Protein AF-A0A061RYY1-F1 (afdb_monomer_lite)

pLDDT: mean 92.87, std 2.09, range [82.25, 95.0]

InterPro domains:
  IPR000876 Small ribosomal subunit protein eS4 [PTHR11581] (1-54)
  IPR013845 Small ribosomal subunit protein eS4, central region [PF00900] (9-54)
  IPR036986 RNA-binding S4 domain superfamily [G3DSA:3.10.290.10] (1-31)

Structure (mmCIF, N/CA/C/O backbone):
data_AF-A0A061RYY1-F1
#
_entry.id   AF-A0A061RYY1-F1
#
loop_
_atom_site.group_PDB
_atom_site.id
_atom_site.type_symbol
_atom_site.label_atom_id
_atom_site.label_alt_id
_atom_site.label_comp_id
_atom_site.label_asym_id
_atom_site.label_entity_id
_atom_site.label_seq_id
_atom_site.pdbx_PDB_ins_code
_atom_site.Cartn_x
_atom_site.Cartn_y
_atom_site.Cartn_z
_atom_site.occupancy
_atom_site.B_iso_or_equiv
_atom_site.auth_seq_id
_atom_site.auth_comp_id
_atom_site.auth_asym_id
_atom_site.auth_atom_id
_atom_site.pdbx_PDB_model_num
ATOM 1 N N . MET A 1 1 ? 1.645 -1.981 -2.172 1.00 87.06 1 MET A N 1
ATOM 2 C CA . MET A 1 1 ? 0.721 -2.154 -1.037 1.00 87.06 1 MET A CA 1
ATOM 3 C C . MET A 1 1 ? 0.648 -0.815 -0.353 1.00 87.06 1 MET A C 1
ATOM 5 O O . MET A 1 1 ? 1.703 -0.308 0.018 1.00 87.06 1 MET A O 1
ATOM 9 N N . ASP A 1 2 ? -0.542 -0.235 -0.269 1.00 91.31 2 ASP A N 1
ATOM 10 C CA . ASP A 1 2 ? -0.704 1.114 0.270 1.00 91.31 2 ASP A CA 1
ATOM 11 C C . ASP A 1 2 ? -1.071 1.050 1.747 1.00 91.31 2 ASP A C 1
ATOM 13 O O . ASP A 1 2 ? -1.822 0.164 2.169 1.00 91.31 2 ASP A O 1
ATOM 17 N N . VAL A 1 3 ? -0.485 1.968 2.511 1.00 93.50 3 VAL A N 1
ATOM 18 C CA . VAL A 1 3 ? -0.768 2.191 3.927 1.00 93.50 3 VAL A CA 1
ATOM 19 C C . VAL A 1 3 ? -1.607 3.461 4.024 1.00 93.50 3 VAL A C 1
ATOM 21 O O . VAL A 1 3 ? -1.268 4.466 3.401 1.00 93.50 3 VAL A O 1
ATOM 24 N N . ILE A 1 4 ? -2.719 3.392 4.748 1.00 93.06 4 ILE A N 1
ATOM 25 C CA . ILE A 1 4 ? -3.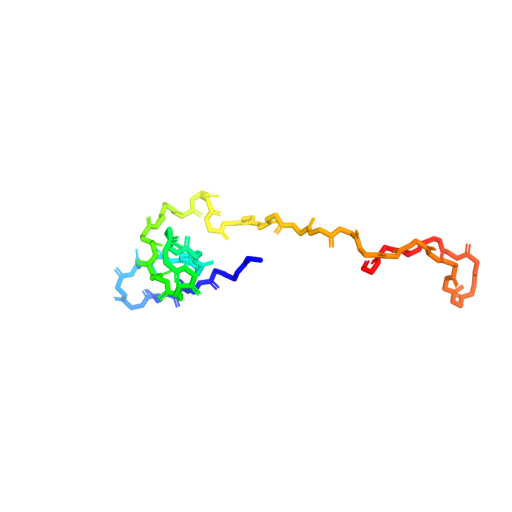626 4.509 5.017 1.00 93.06 4 ILE A CA 1
ATOM 26 C C . ILE A 1 4 ? -3.560 4.782 6.515 1.00 93.06 4 ILE A C 1
ATOM 28 O O . ILE A 1 4 ? -3.796 3.874 7.310 1.00 93.06 4 ILE A O 1
ATOM 32 N N . GLU A 1 5 ? -3.257 6.019 6.892 1.00 93.31 5 GLU A N 1
ATOM 33 C CA . GLU A 1 5 ? -3.123 6.439 8.287 1.00 93.31 5 GLU A CA 1
ATOM 34 C C . GLU A 1 5 ? -4.200 7.468 8.632 1.00 93.31 5 GLU A C 1
ATOM 36 O O . GLU A 1 5 ? -4.545 8.326 7.815 1.00 93.31 5 GLU A O 1
ATOM 41 N N . MET A 1 6 ? -4.755 7.363 9.838 1.00 93.00 6 MET A N 1
ATOM 42 C CA . MET A 1 6 ? -5.707 8.321 10.389 1.00 93.00 6 MET A CA 1
ATOM 43 C C . MET A 1 6 ? -5.212 8.841 11.739 1.00 93.00 6 MET A C 1
ATOM 45 O O . MET A 1 6 ? -5.506 8.260 12.783 1.00 93.00 6 MET A O 1
ATOM 49 N N . ASP A 1 7 ? -4.531 9.989 11.723 1.00 90.56 7 ASP A N 1
ATOM 50 C CA . ASP A 1 7 ? -3.898 10.584 12.913 1.00 90.56 7 ASP A CA 1
ATOM 51 C C . ASP A 1 7 ? -4.885 10.895 14.045 1.00 90.56 7 ASP A C 1
ATOM 53 O O . ASP A 1 7 ? -4.548 10.815 15.221 1.00 90.56 7 ASP A O 1
ATOM 57 N N . LYS A 1 8 ? -6.132 11.244 13.704 1.00 93.56 8 LYS A N 1
ATOM 58 C CA . LYS A 1 8 ? -7.164 11.587 14.698 1.00 93.56 8 LYS A CA 1
ATOM 59 C C . LYS A 1 8 ? -7.602 10.393 15.542 1.00 93.56 8 LYS A C 1
ATOM 61 O O . LYS A 1 8 ? -8.080 10.593 16.654 1.00 93.56 8 LYS A O 1
ATOM 66 N N . THR A 1 9 ? -7.505 9.187 14.994 1.00 92.94 9 THR A N 1
ATOM 67 C CA . THR A 1 9 ? -7.943 7.948 15.647 1.00 92.94 9 THR A CA 1
ATOM 68 C C . THR A 1 9 ? -6.775 7.029 15.993 1.00 92.94 9 THR A C 1
ATOM 70 O O . THR A 1 9 ? -7.014 5.983 16.580 1.00 92.94 9 THR A O 1
ATOM 73 N N . ASP A 1 10 ? -5.539 7.409 15.644 1.00 90.81 10 ASP A N 1
ATOM 74 C CA . ASP A 1 10 ? -4.327 6.582 15.769 1.00 90.81 10 ASP A CA 1
ATOM 75 C C . ASP A 1 10 ? -4.509 5.186 15.136 1.00 90.81 10 ASP A C 1
ATOM 77 O O . ASP A 1 10 ? -4.074 4.161 15.658 1.00 90.81 10 ASP A O 1
ATOM 81 N N . GLU A 1 11 ? -5.219 5.137 14.000 1.00 93.06 11 GLU A N 1
ATOM 82 C CA . GLU A 1 11 ? -5.496 3.893 13.278 1.00 93.06 11 GLU A CA 1
ATOM 83 C C . GLU A 1 11 ? -4.716 3.838 11.964 1.00 93.06 11 GLU A C 1
ATOM 85 O O . GLU A 1 11 ? -4.731 4.780 11.167 1.00 93.06 11 GLU A O 1
ATOM 90 N N . HIS A 1 12 ? -4.087 2.689 11.716 1.00 94.94 12 HIS A N 1
ATOM 91 C CA . HIS A 1 12 ? -3.328 2.407 10.504 1.00 94.94 12 HIS A CA 1
ATOM 92 C C . HIS A 1 12 ? -3.939 1.216 9.770 1.00 94.94 12 HIS A C 1
ATOM 94 O O . HIS A 1 12 ? -4.338 0.213 10.372 1.00 94.94 12 HIS A O 1
ATOM 100 N N . PHE A 1 13 ? -3.981 1.303 8.445 1.00 95.00 13 PHE A N 1
ATOM 101 C CA . PHE A 1 13 ? -4.556 0.270 7.600 1.00 95.00 13 PHE A CA 1
ATOM 102 C C . PHE A 1 13 ? -3.680 -0.036 6.399 1.00 95.00 13 PHE A C 1
ATOM 104 O O . PHE A 1 13 ? -2.992 0.831 5.871 1.00 95.00 13 PHE A O 1
ATOM 111 N N . ARG A 1 14 ? -3.777 -1.265 5.901 1.00 94.56 14 ARG A N 1
ATOM 112 C CA . ARG A 1 14 ? -3.167 -1.711 4.655 1.00 94.56 14 ARG A CA 1
ATOM 113 C C . ARG A 1 14 ? -4.238 -2.178 3.682 1.00 94.56 14 ARG A C 1
ATOM 115 O O . ARG A 1 14 ? -5.107 -2.976 4.032 1.00 94.56 14 ARG A O 1
ATOM 122 N N . LEU A 1 15 ? -4.144 -1.711 2.443 1.00 93.88 15 LEU A N 1
ATOM 123 C CA . LEU A 1 15 ? -4.963 -2.209 1.342 1.00 93.88 15 LEU A CA 1
ATOM 124 C C . LEU A 1 15 ? -4.414 -3.555 0.860 1.00 93.88 15 LEU A C 1
ATOM 126 O O . LEU A 1 15 ? -3.312 -3.626 0.306 1.00 93.88 15 LEU A O 1
ATOM 130 N N . VAL A 1 16 ? -5.192 -4.619 1.071 1.00 93.62 16 VAL A N 1
ATOM 131 C CA . VAL A 1 16 ? -4.845 -6.000 0.698 1.00 93.62 16 VAL A CA 1
ATOM 132 C C . VAL A 1 16 ? -5.986 -6.617 -0.111 1.00 93.62 16 VAL A C 1
ATOM 134 O O . VAL A 1 16 ? -7.143 -6.227 0.030 1.00 93.62 16 VAL A O 1
ATOM 137 N N . TYR A 1 17 ? -5.663 -7.571 -0.983 1.00 93.94 17 TYR A N 1
ATOM 138 C CA . TYR A 1 17 ? -6.674 -8.348 -1.691 1.00 93.94 17 TYR A CA 1
ATOM 139 C C . TYR A 1 17 ? -7.180 -9.508 -0.833 1.00 93.94 17 TYR A C 1
ATOM 141 O O . TYR A 1 17 ? -6.392 -10.279 -0.291 1.00 93.94 17 TYR A O 1
ATOM 149 N N . ASP A 1 18 ? -8.499 -9.656 -0.763 1.00 93.19 18 ASP A N 1
ATOM 150 C CA . ASP A 1 18 ? -9.151 -10.874 -0.275 1.00 93.19 18 ASP A CA 1
ATOM 151 C C . ASP A 1 18 ? -9.019 -12.009 -1.313 1.00 93.19 18 ASP A C 1
ATOM 153 O O . ASP A 1 18 ? -8.755 -11.774 -2.492 1.00 93.19 18 ASP A O 1
ATOM 157 N N . THR A 1 19 ? -9.281 -13.244 -0.893 1.00 94.69 19 THR A N 1
ATOM 158 C CA . THR A 1 19 ? -9.358 -14.474 -1.704 1.00 94.69 19 THR A CA 1
ATOM 159 C C . THR A 1 19 ? -10.216 -14.343 -2.967 1.00 94.69 19 THR A C 1
ATOM 161 O O . THR A 1 19 ? -9.987 -15.038 -3.952 1.00 94.69 19 THR A O 1
ATOM 164 N N . LYS A 1 20 ? -11.185 -13.419 -2.967 1.00 94.94 20 LYS A N 1
ATOM 165 C CA . LYS A 1 20 ? -12.068 -13.102 -4.103 1.00 94.94 20 LYS A CA 1
ATOM 166 C C . LYS A 1 20 ? -11.550 -11.973 -5.010 1.00 94.94 20 LYS A C 1
ATOM 168 O O . LYS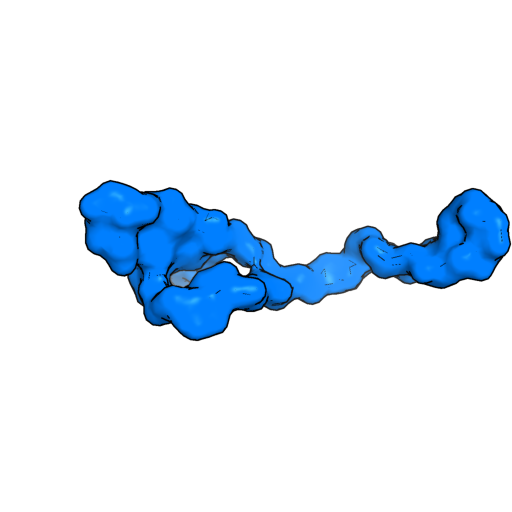 A 1 20 ? -12.284 -11.522 -5.881 1.00 94.94 20 LYS A O 1
ATOM 173 N N . GLY A 1 21 ? -10.337 -11.462 -4.784 1.00 92.19 21 GLY A N 1
ATOM 174 C CA . GLY A 1 21 ? -9.720 -10.393 -5.582 1.00 92.19 21 GLY A CA 1
ATOM 175 C C . GLY A 1 21 ? -10.242 -8.978 -5.303 1.00 92.19 21 GLY A C 1
ATOM 176 O O . GLY A 1 21 ? -9.971 -8.059 -6.069 1.00 92.19 21 GLY A O 1
ATOM 177 N N . ARG A 1 22 ? -10.995 -8.777 -4.217 1.00 94.88 22 ARG A N 1
ATOM 178 C CA . ARG A 1 22 ? -11.518 -7.460 -3.812 1.00 94.88 22 ARG A CA 1
ATOM 179 C C . ARG A 1 22 ? -10.536 -6.770 -2.876 1.00 94.88 22 ARG A C 1
ATOM 181 O O . ARG A 1 22 ? -9.887 -7.447 -2.081 1.00 94.88 22 ARG A O 1
ATOM 188 N N . TYR A 1 23 ? -10.483 -5.444 -2.924 1.00 93.44 23 TYR A N 1
ATOM 189 C CA . TYR A 1 23 ? -9.764 -4.671 -1.917 1.00 93.44 23 TYR A CA 1
ATOM 190 C C . TYR A 1 23 ? -10.463 -4.773 -0.563 1.00 93.44 23 TYR A C 1
ATOM 192 O O . TYR A 1 23 ? -11.670 -4.560 -0.455 1.00 93.44 23 TYR A O 1
ATOM 200 N N . VAL A 1 24 ? -9.681 -5.080 0.464 1.00 94.38 24 VAL A N 1
ATOM 201 C CA . VAL A 1 24 ? -10.083 -5.067 1.866 1.00 94.38 24 VAL A CA 1
ATOM 202 C C . VAL A 1 24 ? -9.107 -4.194 2.637 1.00 94.38 24 VAL A C 1
ATOM 204 O O . VAL A 1 24 ? -7.906 -4.150 2.356 1.00 94.38 24 VAL A O 1
ATOM 207 N N . VAL A 1 25 ? -9.656 -3.478 3.611 1.00 92.81 25 VAL A N 1
ATOM 208 C CA . VAL A 1 25 ? -8.908 -2.622 4.521 1.00 92.81 25 VAL A CA 1
ATOM 209 C C . VAL A 1 25 ? -8.524 -3.463 5.737 1.00 92.81 25 VAL A C 1
ATOM 211 O O . VAL A 1 25 ? -9.381 -3.845 6.532 1.00 92.81 25 VAL A O 1
ATOM 214 N N . HIS A 1 26 ? -7.241 -3.799 5.859 1.00 92.81 26 HIS A N 1
ATOM 215 C CA . HIS A 1 26 ? -6.709 -4.579 6.974 1.00 92.81 26 HIS A CA 1
ATOM 216 C C . HIS A 1 26 ? -6.074 -3.648 8.009 1.00 92.81 26 HIS A C 1
ATOM 218 O O . HIS A 1 26 ? -5.201 -2.865 7.649 1.00 92.81 26 HIS A O 1
ATOM 224 N N . ARG A 1 27 ? -6.495 -3.712 9.276 1.00 93.06 27 ARG A N 1
ATOM 225 C CA . ARG A 1 27 ? -5.867 -2.941 10.364 1.00 93.06 27 ARG A CA 1
ATOM 226 C C . ARG A 1 27 ? -4.469 -3.475 10.657 1.00 93.06 27 ARG A C 1
ATOM 228 O O . ARG A 1 27 ? -4.304 -4.685 10.766 1.00 93.06 27 ARG A O 1
ATOM 235 N N . ILE A 1 28 ? -3.503 -2.575 10.806 1.00 94.69 28 ILE A N 1
ATOM 236 C CA . ILE A 1 28 ? -2.102 -2.898 11.103 1.00 94.69 28 ILE A CA 1
ATOM 237 C C . ILE A 1 28 ? -1.599 -2.089 12.301 1.00 94.69 28 ILE A C 1
ATOM 239 O O . ILE A 1 28 ? -2.215 -1.097 12.695 1.00 94.69 28 ILE A O 1
ATOM 243 N N . SER A 1 29 ? -0.475 -2.509 12.880 1.00 94.62 29 SER A N 1
ATOM 244 C CA . SER A 1 29 ? 0.219 -1.737 13.914 1.00 94.62 29 SER A CA 1
ATOM 245 C C . SER A 1 29 ? 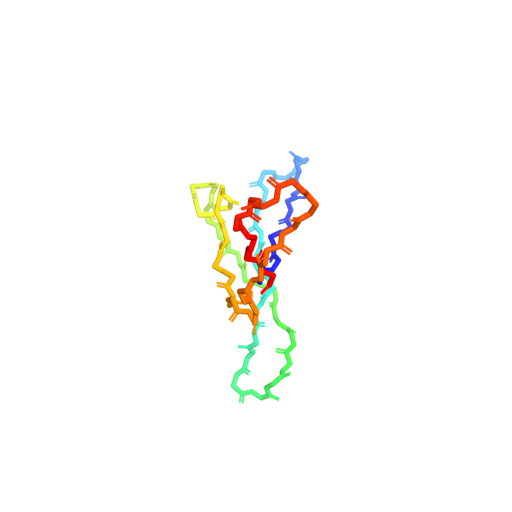1.008 -0.569 13.306 1.00 94.62 29 SER A C 1
ATOM 247 O O . SER A 1 29 ? 1.329 -0.558 12.114 1.00 94.62 29 SER A O 1
ATOM 249 N N . LYS A 1 30 ? 1.374 0.405 14.144 1.00 92.62 30 LYS A N 1
ATOM 250 C CA . LYS A 1 30 ? 2.192 1.562 13.748 1.00 92.62 30 LYS A CA 1
ATOM 251 C C . LYS A 1 30 ? 3.578 1.171 13.225 1.00 92.62 30 LYS A C 1
ATOM 253 O O . LYS A 1 30 ? 4.087 1.779 12.289 1.00 92.62 30 LYS A O 1
ATOM 258 N N . GLU A 1 31 ? 4.179 0.131 13.799 1.00 93.06 31 GLU A N 1
ATOM 259 C CA . GLU A 1 31 ? 5.476 -0.392 13.351 1.00 93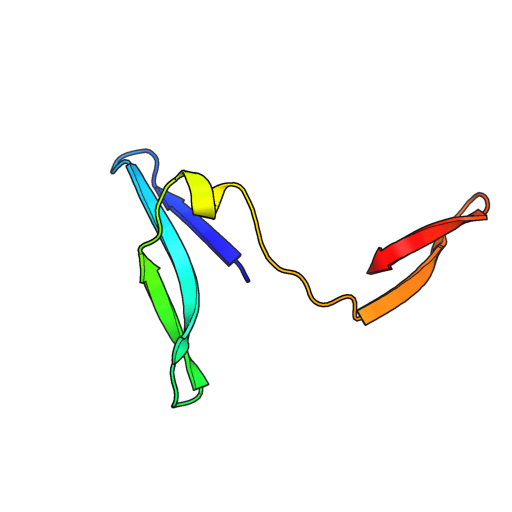.06 31 GLU A CA 1
ATOM 260 C C . GLU A 1 31 ? 5.396 -0.946 11.927 1.00 93.06 31 GLU A C 1
ATOM 262 O O . GLU A 1 31 ? 6.281 -0.712 11.106 1.00 93.06 31 GLU A O 1
ATOM 267 N N . GLU A 1 32 ? 4.304 -1.639 11.602 1.00 90.62 32 GLU A N 1
ATOM 268 C CA . GLU A 1 32 ? 4.087 -2.151 10.254 1.00 90.62 32 GLU A CA 1
ATOM 269 C C . GLU A 1 32 ? 3.738 -1.055 9.254 1.00 90.62 32 GLU A C 1
ATOM 271 O O . GLU A 1 32 ? 4.070 -1.189 8.076 1.00 90.62 32 GLU A O 1
ATOM 276 N N . ALA A 1 33 ? 3.088 0.020 9.700 1.00 92.56 33 ALA A N 1
ATOM 277 C CA . ALA A 1 33 ? 2.744 1.162 8.863 1.00 92.56 33 ALA A CA 1
ATOM 278 C C . ALA A 1 33 ? 3.989 1.900 8.336 1.00 92.56 33 ALA A C 1
ATOM 280 O O . ALA A 1 33 ? 3.970 2.423 7.221 1.00 92.56 33 ALA A O 1
ATOM 281 N N . ALA A 1 34 ? 5.103 1.838 9.076 1.00 93.62 34 ALA A N 1
ATOM 282 C CA . ALA A 1 34 ? 6.367 2.479 8.720 1.00 93.62 34 ALA A CA 1
ATOM 283 C C . ALA A 1 34 ? 7.023 1.930 7.437 1.00 93.62 34 ALA A C 1
ATOM 285 O O . ALA A 1 34 ? 7.919 2.569 6.882 1.00 93.62 34 ALA A O 1
ATOM 286 N N . TYR A 1 35 ? 6.606 0.757 6.946 1.00 93.31 35 TYR A N 1
ATOM 287 C CA . TYR A 1 35 ? 7.170 0.162 5.737 1.00 93.31 35 TYR A CA 1
ATOM 288 C C . TYR A 1 35 ? 6.106 -0.400 4.790 1.00 93.31 35 TYR A C 1
ATOM 290 O O . TYR A 1 35 ? 4.960 -0.685 5.145 1.00 93.31 35 TYR A O 1
ATOM 298 N N . LYS A 1 36 ? 6.504 -0.593 3.529 1.00 92.94 36 LYS A N 1
ATOM 299 C CA . LYS A 1 36 ? 5.685 -1.275 2.525 1.00 92.94 36 LYS A CA 1
ATOM 300 C C . LYS A 1 36 ? 6.526 -2.157 1.620 1.00 92.94 36 LYS A C 1
ATOM 302 O O . LYS A 1 36 ? 7.635 -1.800 1.232 1.00 92.94 36 LYS A O 1
ATOM 307 N N . LEU A 1 37 ? 5.955 -3.297 1.247 1.00 91.44 37 LEU A N 1
ATOM 308 C CA . LEU A 1 37 ? 6.551 -4.195 0.268 1.00 91.44 37 LEU A CA 1
ATOM 309 C C . LEU A 1 37 ? 6.161 -3.749 -1.146 1.00 91.44 37 LEU A C 1
ATOM 311 O O . LEU A 1 37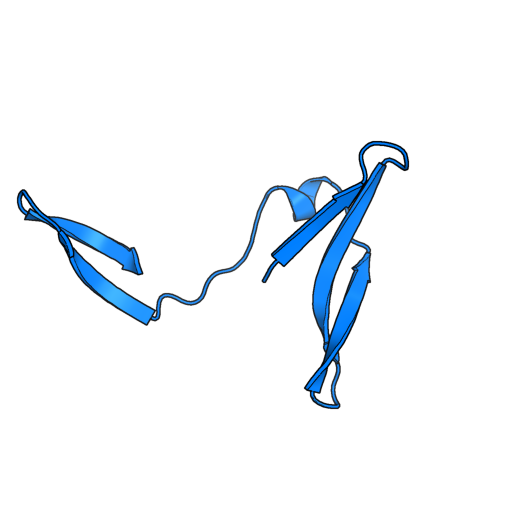 ? 4.978 -3.573 -1.469 1.00 91.44 37 LEU A O 1
ATOM 315 N N . CYS A 1 38 ? 7.177 -3.580 -1.991 1.00 91.88 38 CYS A N 1
ATOM 316 C CA . CYS A 1 38 ? 7.046 -3.199 -3.392 1.00 91.88 38 CYS A CA 1
ATOM 317 C C . CYS A 1 38 ? 7.636 -4.293 -4.281 1.00 91.88 38 CYS A C 1
ATOM 319 O O . CYS A 1 38 ? 8.708 -4.825 -4.004 1.00 91.88 38 CYS A O 1
ATOM 321 N N . LYS A 1 39 ? 6.947 -4.611 -5.379 1.00 92.69 39 LYS A N 1
ATOM 322 C CA . LYS A 1 39 ? 7.494 -5.474 -6.426 1.00 92.69 39 LYS A CA 1
ATOM 323 C C . LYS A 1 39 ? 8.262 -4.603 -7.414 1.00 92.69 39 LYS A C 1
ATOM 325 O O . LYS A 1 39 ? 7.639 -3.774 -8.074 1.00 92.69 39 LYS A O 1
ATOM 330 N N . VAL A 1 40 ? 9.570 -4.823 -7.536 1.00 93.50 40 VAL A N 1
ATOM 331 C CA . VAL A 1 40 ? 10.385 -4.199 -8.587 1.00 93.50 40 VAL A CA 1
ATOM 332 C C . VAL A 1 40 ? 9.904 -4.723 -9.937 1.00 93.50 40 VAL A C 1
ATOM 334 O O . VAL A 1 40 ? 9.838 -5.933 -10.160 1.00 93.50 40 VAL A O 1
ATOM 337 N N . LYS A 1 41 ? 9.519 -3.814 -10.827 1.00 93.88 41 LYS A N 1
ATOM 338 C CA . LYS A 1 41 ? 9.067 -4.120 -12.184 1.00 93.88 41 LYS A CA 1
ATOM 339 C C . LYS A 1 41 ? 10.198 -3.980 -13.192 1.00 93.88 41 LYS A C 1
ATOM 341 O O . LYS A 1 41 ? 10.205 -4.723 -14.172 1.00 93.88 41 LYS A O 1
ATOM 346 N N . LYS A 1 42 ? 11.115 -3.028 -12.998 1.00 94.06 42 LYS A N 1
ATOM 347 C CA . LYS A 1 42 ? 12.216 -2.743 -13.927 1.00 94.06 42 LYS A CA 1
ATOM 348 C C . LYS A 1 42 ? 13.474 -2.283 -13.195 1.00 94.06 42 LYS A C 1
ATOM 350 O O . LYS A 1 42 ? 13.399 -1.578 -12.194 1.00 94.06 42 LYS A O 1
ATOM 355 N N . VAL A 1 43 ? 14.627 -2.626 -13.763 1.00 93.50 43 VAL A N 1
ATOM 356 C CA . VAL A 1 43 ? 15.946 -2.115 -13.364 1.00 93.50 43 VAL A CA 1
ATOM 357 C C . VAL A 1 43 ? 16.536 -1.391 -14.568 1.00 93.50 43 VAL A C 1
ATOM 359 O O . VAL A 1 43 ? 16.588 -1.964 -15.654 1.00 93.50 43 VAL A O 1
ATOM 362 N N . GLN A 1 44 ? 16.922 -0.128 -14.408 1.00 94.69 44 GLN A N 1
ATOM 363 C CA . GLN A 1 44 ? 17.416 0.702 -15.511 1.00 94.69 44 GLN A CA 1
ATOM 364 C C . GLN A 1 44 ? 18.440 1.730 -15.032 1.00 94.69 44 GLN A C 1
ATOM 366 O O . GLN A 1 44 ? 18.484 2.052 -13.850 1.00 94.69 44 GLN A O 1
ATOM 371 N N . PHE A 1 45 ? 19.231 2.285 -15.949 1.00 94.62 45 PHE A N 1
ATOM 372 C CA . PHE 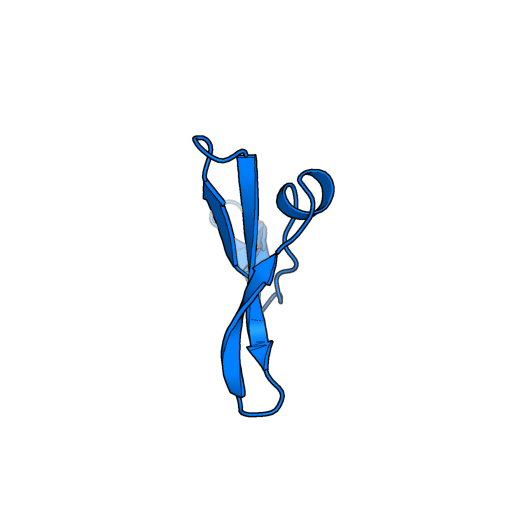A 1 45 ? 20.122 3.406 -15.652 1.00 94.62 45 PHE A CA 1
ATOM 373 C C . PHE A 1 45 ? 19.412 4.739 -15.903 1.00 94.62 45 PHE A C 1
ATOM 375 O O . PHE A 1 45 ? 18.868 4.975 -16.981 1.00 94.62 45 PHE A O 1
ATOM 382 N N . GLY A 1 46 ? 19.402 5.603 -14.892 1.00 90.12 46 GLY A N 1
ATOM 383 C CA . GLY A 1 46 ? 18.897 6.966 -14.975 1.00 90.12 46 GLY A CA 1
ATOM 384 C C . GLY A 1 46 ? 19.912 7.937 -15.580 1.00 90.12 46 GLY A C 1
ATOM 385 O O . GLY A 1 46 ? 21.048 7.589 -15.916 1.00 90.12 46 GLY A O 1
ATOM 386 N N . LYS A 1 47 ? 19.506 9.205 -15.694 1.00 90.50 47 LYS A N 1
ATOM 387 C CA . LYS A 1 47 ? 20.392 10.282 -16.155 1.00 90.50 47 LYS A CA 1
ATOM 388 C C . LYS A 1 47 ? 21.602 10.388 -15.217 1.00 90.50 47 LYS A C 1
ATOM 390 O O . LYS A 1 47 ? 21.430 10.458 -14.007 1.00 90.50 47 LYS A O 1
ATOM 395 N N . GLY A 1 48 ? 22.810 10.393 -15.779 1.00 92.25 48 GLY A N 1
ATOM 396 C CA . GLY A 1 48 ? 24.058 10.381 -15.003 1.00 92.25 48 GLY A CA 1
ATOM 397 C C . GLY A 1 48 ? 24.600 8.984 -14.670 1.00 92.25 48 GLY A C 1
ATOM 398 O O . GLY A 1 48 ? 25.580 8.890 -13.945 1.00 92.25 48 GLY A O 1
ATOM 399 N N . GLY A 1 49 ? 24.003 7.907 -15.203 1.00 91.81 49 GLY A N 1
ATOM 400 C CA . GLY A 1 49 ? 24.531 6.543 -15.058 1.00 91.81 49 GLY A CA 1
ATOM 401 C C . GLY A 1 49 ? 24.195 5.864 -13.726 1.00 91.81 49 GLY A C 1
ATOM 402 O O . GLY A 1 49 ? 24.733 4.801 -13.431 1.00 91.81 49 GLY A O 1
ATOM 403 N N . TYR A 1 50 ? 23.297 6.444 -12.925 1.00 94.25 50 TYR A N 1
ATOM 404 C CA . TYR A 1 50 ? 22.865 5.859 -11.656 1.00 94.25 50 TYR A CA 1
ATOM 405 C C . TYR A 1 50 ? 21.850 4.726 -11.879 1.00 94.25 50 TYR A C 1
ATOM 407 O O . TYR A 1 50 ? 20.880 4.928 -12.615 1.00 94.25 50 TYR A O 1
ATOM 415 N N . PRO A 1 51 ? 22.016 3.550 -11.252 1.00 94.81 51 PRO A N 1
ATOM 416 C CA . PRO A 1 51 ? 21.019 2.488 -11.312 1.00 94.81 51 PRO A CA 1
ATOM 417 C C . PRO A 1 51 ? 19.747 2.884 -10.542 1.00 94.81 51 PRO A C 1
ATOM 419 O O . PRO A 1 51 ? 19.812 3.368 -9.414 1.00 94.81 51 PRO A O 1
ATOM 422 N N . LEU A 1 52 ? 18.585 2.656 -11.154 1.00 94.12 52 LEU A N 1
ATOM 423 C CA . LEU A 1 52 ? 17.254 2.942 -10.623 1.00 94.12 52 LEU A CA 1
ATOM 424 C C . LEU A 1 52 ? 16.381 1.680 -10.674 1.00 94.12 52 LEU A C 1
ATOM 426 O O . LEU A 1 52 ? 16.376 0.947 -11.668 1.00 94.12 52 LEU A O 1
ATOM 430 N N . LEU A 1 53 ? 15.596 1.477 -9.617 1.00 92.06 53 LEU A N 1
ATOM 431 C CA . LEU A 1 53 ? 14.558 0.454 -9.527 1.00 92.06 53 LEU A CA 1
ATOM 432 C C . LEU A 1 53 ? 13.189 1.125 -9.682 1.00 92.06 53 LEU A C 1
ATOM 434 O O . LEU A 1 53 ? 12.896 2.090 -8.980 1.00 92.06 53 LEU A O 1
ATOM 438 N N . ASN A 1 54 ? 12.375 0.612 -10.603 1.00 82.25 54 ASN A N 1
ATOM 439 C CA . ASN A 1 54 ? 10.994 1.041 -10.855 1.00 82.25 54 ASN A CA 1
ATOM 440 C C . ASN A 1 54 ? 10.018 -0.101 -10.586 1.00 82.25 54 ASN A C 1
ATOM 442 O O . ASN A 1 54 ? 10.371 -1.257 -10.915 1.00 82.25 54 ASN A O 1
#

Sequence (54 aa):
MDVIEMDKTDEHFRLVYDTKGRYVVHRISKEEAAYKLCKVKKVQFGKGGYPLLN

Organism: NCBI:txid582737

Foldseek 3Di:
DDWDADPVVRWIWDFDADPVRDTDTHTDHPVVSVDDDDDFPDWDADPPRDIDTD

Secondary structure (DSSP, 8-state):
--EEEETTTTEEEEEEE-TTS-EEEEEE-HHHHT--------EEE-TTS-EEE-

Radius of gyration: 15.67 Å; chains: 1; bounding box: 37×26×32 Å